Protein AF-A0A9X2EEW8-F1 (afdb_monomer_lite)

Sequence (104 aa):
MNDRHEYAGARQIREGGWIAMCACGRESAGRRKLKNARAEINRHIEKMAAQPLSCPRPGARRFRTQVNAEKSMGAHWQTDRRRRLPVHAEKCRCGYWHLTKNAT

Structure (mmCIF, N/CA/C/O backbone):
data_AF-A0A9X2EEW8-F1
#
_entry.id   AF-A0A9X2EEW8-F1
#
loop_
_atom_site.group_PDB
_atom_site.id
_atom_site.type_symbol
_atom_site.label_atom_id
_atom_site.label_alt_id
_atom_site.label_comp_id
_atom_site.label_asym_id
_atom_site.label_entity_id
_atom_site.label_seq_id
_atom_site.pdbx_PDB_ins_code
_atom_site.Cartn_x
_atom_site.Cartn_y
_atom_site.Cartn_z
_atom_site.occupancy
_atom_site.B_iso_or_equiv
_atom_site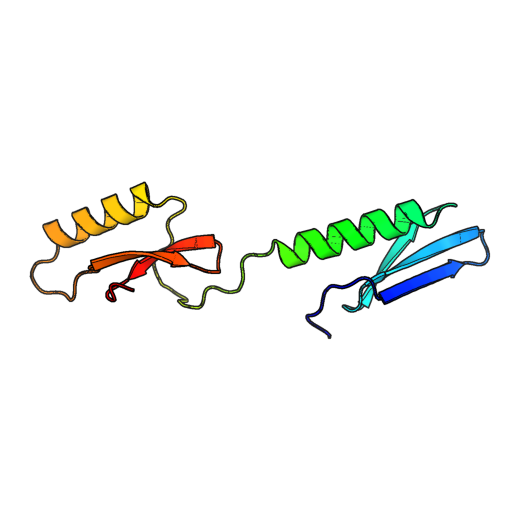.auth_seq_id
_atom_site.auth_comp_id
_atom_site.auth_asym_id
_atom_site.auth_atom_id
_atom_site.pdbx_PDB_model_num
ATOM 1 N N . MET A 1 1 ? -3.206 -17.240 -13.094 1.00 52.66 1 MET A N 1
ATOM 2 C CA . MET A 1 1 ? -2.333 -16.049 -13.199 1.00 52.66 1 MET A CA 1
ATOM 3 C C . MET A 1 1 ? -1.500 -16.007 -11.931 1.00 52.66 1 MET A C 1
ATOM 5 O O . MET A 1 1 ? -2.074 -16.210 -10.874 1.00 52.66 1 MET A O 1
ATOM 9 N N . ASN A 1 2 ? -0.178 -15.862 -12.026 1.00 56.12 2 ASN A N 1
ATOM 10 C CA . ASN A 1 2 ? 0.675 -15.778 -10.838 1.00 56.12 2 ASN A CA 1
ATOM 11 C C . ASN A 1 2 ? 0.495 -14.403 -10.182 1.00 56.12 2 ASN A C 1
ATOM 13 O O . ASN A 1 2 ? 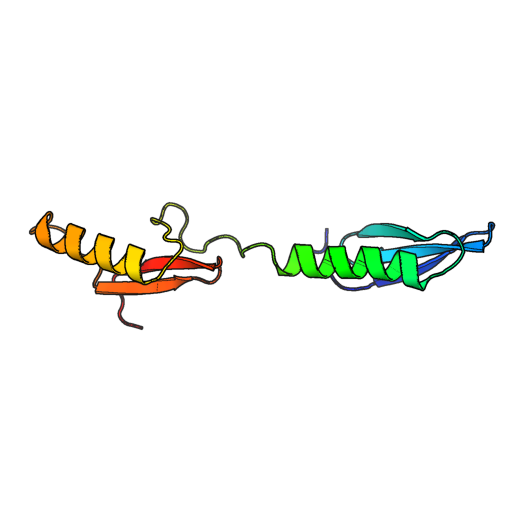0.800 -13.395 -10.814 1.00 56.12 2 ASN A O 1
ATOM 17 N N . ASP A 1 3 ? 0.084 -14.366 -8.912 1.00 67.81 3 ASP A N 1
ATOM 18 C CA . ASP A 1 3 ? 0.071 -13.146 -8.078 1.00 67.81 3 ASP A CA 1
ATOM 19 C C . ASP A 1 3 ? 1.489 -12.653 -7.717 1.00 67.81 3 ASP A C 1
ATOM 21 O O . ASP A 1 3 ? 1.676 -11.642 -7.039 1.00 67.81 3 ASP A O 1
ATOM 25 N N . ARG A 1 4 ? 2.526 -13.369 -8.170 1.00 79.31 4 ARG A N 1
ATOM 26 C CA . ARG A 1 4 ? 3.925 -12.962 -8.029 1.00 79.31 4 ARG A CA 1
ATOM 27 C C . ARG A 1 4 ? 4.279 -11.947 -9.108 1.00 79.31 4 ARG A C 1
ATOM 29 O O . ARG A 1 4 ? 4.368 -12.271 -10.292 1.00 79.31 4 ARG A O 1
ATOM 36 N N . HIS A 1 5 ? 4.530 -10.719 -8.671 1.00 88.06 5 HIS A N 1
ATOM 37 C CA . HIS A 1 5 ? 5.038 -9.645 -9.512 1.00 88.06 5 HIS A CA 1
ATOM 38 C C . HIS A 1 5 ? 6.558 -9.549 -9.370 1.00 88.06 5 HIS A C 1
ATOM 40 O O . HIS A 1 5 ? 7.073 -8.816 -8.534 1.00 88.06 5 HIS A O 1
ATOM 46 N N . GLU A 1 6 ? 7.280 -10.293 -10.203 1.00 91.38 6 GLU A N 1
ATOM 47 C CA . GLU A 1 6 ? 8.739 -10.224 -10.319 1.00 91.38 6 GLU A CA 1
ATOM 48 C C . GLU A 1 6 ? 9.161 -10.129 -11.790 1.00 91.38 6 GLU A C 1
ATOM 50 O O . GLU A 1 6 ? 8.364 -10.389 -12.699 1.00 91.38 6 GLU A O 1
ATOM 55 N N . TYR A 1 7 ? 10.390 -9.680 -12.046 1.00 91.81 7 TYR A N 1
ATOM 56 C CA . TYR A 1 7 ? 10.908 -9.568 -13.408 1.00 91.81 7 TYR A CA 1
ATOM 57 C C . TYR A 1 7 ? 11.162 -10.972 -13.968 1.00 91.81 7 TYR A C 1
ATOM 59 O O . TYR A 1 7 ? 12.015 -11.689 -13.457 1.00 91.81 7 TYR A O 1
ATOM 67 N N . ALA A 1 8 ? 10.435 -11.354 -15.020 1.00 93.06 8 ALA A N 1
ATOM 68 C CA . ALA A 1 8 ? 10.519 -12.695 -15.599 1.00 93.06 8 ALA A CA 1
ATOM 69 C C . ALA A 1 8 ? 11.556 -12.796 -16.725 1.00 93.06 8 ALA A C 1
ATOM 71 O O . ALA A 1 8 ? 12.100 -13.866 -16.972 1.00 93.06 8 ALA A O 1
ATOM 72 N N . GLY A 1 9 ? 11.838 -11.693 -17.421 1.00 92.81 9 GLY A N 1
ATOM 73 C CA . GLY A 1 9 ? 12.813 -11.687 -18.507 1.00 92.81 9 GLY A CA 1
ATOM 74 C C . GLY A 1 9 ? 12.568 -10.589 -19.530 1.00 92.81 9 GLY A C 1
ATOM 75 O O . GLY A 1 9 ? 11.707 -9.725 -19.359 1.00 92.81 9 GLY A O 1
ATOM 76 N N . ALA A 1 10 ? 13.335 -10.632 -20.615 1.00 92.19 10 ALA A N 1
ATOM 77 C CA . ALA A 1 10 ? 13.109 -9.790 -21.779 1.00 92.19 10 ALA A CA 1
ATOM 78 C C . ALA A 1 10 ? 13.489 -10.506 -23.074 1.00 92.19 10 ALA A C 1
ATOM 80 O O . ALA A 1 10 ? 14.358 -11.375 -23.076 1.00 92.19 10 ALA A O 1
ATOM 81 N N . ARG A 1 11 ? 12.859 -10.100 -24.177 1.00 91.94 11 ARG A N 1
ATOM 82 C CA . ARG A 1 11 ? 13.155 -10.569 -25.534 1.00 91.94 11 ARG A CA 1
ATOM 83 C C . ARG A 1 11 ? 13.358 -9.397 -26.485 1.00 91.94 11 ARG A C 1
ATOM 85 O O . ARG A 1 11 ? 12.701 -8.363 -26.358 1.00 91.94 11 ARG A O 1
ATOM 92 N N . GLN A 1 12 ? 14.258 -9.565 -27.445 1.00 89.25 12 GLN A N 1
ATOM 93 C CA . GLN A 1 12 ? 14.474 -8.599 -28.517 1.00 89.25 12 GLN A CA 1
ATOM 94 C C . GLN A 1 12 ? 13.467 -8.849 -29.649 1.00 89.25 12 GLN A C 1
ATOM 96 O O . GLN A 1 12 ? 13.188 -9.998 -29.991 1.00 89.25 12 GLN A O 1
ATOM 101 N N . ILE A 1 13 ? 12.918 -7.783 -30.230 1.00 86.44 13 ILE A N 1
ATOM 102 C CA . ILE A 1 13 ? 12.080 -7.864 -31.435 1.00 86.44 13 ILE A CA 1
ATOM 103 C C . ILE A 1 13 ? 12.909 -7.521 -32.676 1.00 86.44 13 ILE A C 1
ATOM 105 O O . ILE A 1 13 ? 13.877 -6.764 -32.590 1.00 86.44 13 ILE A O 1
ATOM 109 N N . ARG A 1 14 ? 12.519 -8.071 -33.836 1.00 76.56 14 ARG A N 1
ATOM 110 C CA . ARG A 1 14 ? 13.266 -7.969 -35.109 1.00 76.56 14 ARG A CA 1
ATOM 111 C C . ARG A 1 14 ? 13.602 -6.528 -35.529 1.00 76.56 14 ARG A C 1
ATOM 113 O O . ARG A 1 14 ? 14.607 -6.315 -36.188 1.00 76.56 14 ARG A O 1
ATOM 120 N N . GLU A 1 15 ? 12.829 -5.542 -35.083 1.00 75.81 15 GLU A N 1
ATOM 121 C CA . GLU A 1 15 ? 13.023 -4.112 -35.375 1.00 75.81 15 GLU A CA 1
ATOM 122 C C . GLU A 1 15 ? 13.977 -3.387 -34.394 1.00 75.81 15 GLU A C 1
ATOM 124 O O . GLU A 1 15 ? 13.977 -2.160 -34.292 1.00 75.81 15 GLU A O 1
ATOM 129 N N . GLY A 1 16 ? 14.765 -4.126 -33.603 1.00 78.69 16 GLY A N 1
ATOM 130 C CA . GLY A 1 16 ? 15.705 -3.550 -32.629 1.00 78.69 16 GLY A CA 1
ATOM 131 C C . GLY A 1 16 ? 15.047 -3.001 -31.354 1.00 78.69 16 GLY A C 1
ATOM 132 O O . GLY A 1 16 ? 15.696 -2.340 -30.540 1.00 78.69 16 GLY A O 1
ATOM 133 N N . GLY A 1 17 ? 13.755 -3.258 -31.158 1.00 86.31 17 GLY A N 1
ATOM 134 C CA . GLY A 1 17 ? 13.061 -3.012 -29.896 1.00 86.31 17 GLY A CA 1
ATOM 135 C C . GLY A 1 17 ? 13.282 -4.129 -28.875 1.00 86.31 17 GLY A C 1
ATOM 136 O O . GLY A 1 17 ? 13.771 -5.212 -29.195 1.00 86.31 17 GLY A O 1
ATOM 137 N N . TRP A 1 18 ? 12.870 -3.871 -27.639 1.00 90.38 18 TRP A N 1
ATOM 138 C CA . TRP A 1 18 ? 12.918 -4.840 -26.545 1.00 90.38 18 TRP A CA 1
ATOM 139 C C . TRP A 1 18 ? 11.557 -4.946 -25.874 1.00 90.38 18 TRP A C 1
ATOM 141 O O . TRP A 1 18 ? 10.922 -3.925 -25.627 1.00 90.38 18 TRP A O 1
ATOM 151 N N . ILE A 1 19 ? 11.140 -6.160 -25.531 1.00 91.69 19 ILE A N 1
ATOM 152 C CA . ILE A 1 19 ? 9.972 -6.423 -24.689 1.00 91.69 19 ILE A CA 1
ATOM 153 C C . ILE A 1 19 ? 10.477 -6.970 -23.360 1.00 91.69 19 ILE A C 1
ATOM 155 O O . ILE A 1 19 ? 11.136 -8.006 -23.339 1.00 91.69 19 ILE A O 1
ATOM 159 N N . ALA A 1 20 ? 10.177 -6.283 -22.262 1.00 93.44 20 ALA A N 1
ATOM 160 C CA . ALA A 1 20 ? 10.394 -6.777 -20.907 1.00 93.44 20 ALA A CA 1
ATOM 161 C C . ALA A 1 20 ? 9.097 -7.379 -20.359 1.00 93.44 20 ALA A C 1
ATOM 163 O O . ALA A 1 20 ? 8.009 -6.902 -20.686 1.00 93.44 20 ALA A O 1
ATOM 164 N N . MET A 1 21 ? 9.216 -8.408 -19.524 1.00 94.56 21 MET A N 1
ATOM 165 C CA . MET A 1 21 ? 8.096 -9.219 -19.053 1.00 94.56 21 MET A CA 1
ATOM 166 C C . MET A 1 21 ? 8.119 -9.357 -17.529 1.00 94.56 21 MET A C 1
ATOM 168 O O . MET A 1 21 ? 9.173 -9.530 -16.913 1.00 94.56 21 MET A O 1
ATOM 172 N N . CYS A 1 22 ? 6.938 -9.306 -16.923 1.00 94.38 22 CYS A N 1
ATOM 173 C CA . CYS A 1 22 ? 6.700 -9.642 -15.524 1.00 94.38 22 CYS A CA 1
ATOM 174 C C . CYS A 1 22 ? 6.106 -11.053 -15.414 1.00 94.38 22 CYS A C 1
ATOM 176 O O . CYS A 1 22 ? 5.352 -11.474 -16.291 1.00 94.38 22 CYS A O 1
ATOM 178 N N . ALA A 1 23 ? 6.383 -11.760 -14.316 1.00 92.56 23 ALA A N 1
ATOM 179 C CA . ALA A 1 23 ? 5.871 -13.110 -14.054 1.00 92.56 23 ALA A CA 1
ATOM 180 C C . ALA A 1 23 ? 4.331 -13.196 -14.003 1.00 92.56 23 ALA A C 1
ATOM 182 O O . ALA A 1 23 ? 3.762 -14.264 -14.227 1.00 92.56 23 ALA A O 1
ATOM 183 N N . CYS A 1 24 ? 3.650 -12.069 -13.778 1.00 88.44 24 CYS A N 1
ATOM 184 C CA . CYS A 1 24 ? 2.192 -11.965 -13.847 1.00 88.44 24 CYS A CA 1
ATOM 185 C C . CYS A 1 24 ? 1.632 -11.972 -15.288 1.00 88.44 24 CYS A C 1
ATOM 187 O O . CYS A 1 24 ? 0.416 -11.955 -15.467 1.00 88.44 24 CYS A O 1
ATOM 189 N N . GLY A 1 25 ? 2.493 -11.965 -16.314 1.00 90.06 25 GLY A N 1
ATOM 190 C CA . GLY A 1 25 ? 2.116 -11.904 -17.732 1.00 90.06 25 GLY A CA 1
ATOM 191 C C . GLY A 1 25 ? 2.094 -10.493 -18.327 1.00 90.06 25 GLY A C 1
ATOM 192 O O . GLY A 1 25 ? 1.764 -10.328 -19.498 1.00 90.06 25 GLY A O 1
ATOM 193 N N . ARG A 1 26 ? 2.451 -9.456 -17.557 1.00 90.12 26 ARG A N 1
ATOM 194 C CA . ARG A 1 26 ? 2.554 -8.090 -18.085 1.00 90.12 26 ARG A CA 1
ATOM 195 C C . ARG A 1 26 ? 3.790 -7.937 -18.966 1.00 90.12 26 ARG A C 1
ATOM 197 O O . ARG A 1 26 ? 4.903 -8.189 -18.515 1.00 90.12 26 ARG A O 1
ATOM 204 N N . GLU A 1 27 ? 3.594 -7.420 -20.171 1.00 93.50 27 GLU A N 1
ATOM 205 C CA . GLU A 1 27 ? 4.664 -7.067 -21.102 1.00 93.50 27 GLU A CA 1
ATOM 206 C C . GLU A 1 27 ? 4.774 -5.541 -21.258 1.00 93.50 27 GLU A C 1
ATOM 208 O O . GLU A 1 27 ? 3.786 -4.810 -21.144 1.00 93.50 27 GLU A O 1
ATOM 213 N N . SER A 1 28 ? 5.984 -5.045 -21.515 1.00 90.94 28 SER A N 1
ATOM 214 C CA . SER A 1 28 ? 6.225 -3.649 -21.882 1.00 90.94 28 SER A CA 1
ATOM 215 C C . SER A 1 28 ? 7.271 -3.552 -22.983 1.00 90.94 28 SER A C 1
ATOM 217 O O . SER A 1 28 ? 8.348 -4.141 -22.871 1.00 90.94 28 SER A O 1
ATOM 219 N N . ALA A 1 29 ? 6.962 -2.797 -24.037 1.00 86.88 29 ALA A N 1
ATOM 220 C CA . ALA A 1 29 ? 7.853 -2.581 -25.168 1.00 86.88 29 ALA A CA 1
ATOM 221 C C . ALA A 1 29 ? 8.650 -1.277 -25.006 1.00 86.88 29 ALA A C 1
ATOM 223 O O . ALA A 1 29 ? 8.094 -0.191 -24.860 1.00 86.88 29 ALA A O 1
ATOM 224 N N . GLY A 1 30 ? 9.974 -1.373 -25.083 1.00 78.56 30 GLY A N 1
ATOM 225 C CA . GLY A 1 30 ? 10.897 -0.247 -25.129 1.00 78.56 30 GLY A CA 1
ATOM 226 C C . GLY A 1 30 ? 11.477 -0.088 -26.529 1.00 78.56 30 GLY A C 1
ATOM 227 O O . GLY A 1 30 ? 12.123 -0.998 -27.054 1.00 78.56 30 GLY A O 1
ATOM 228 N N . ARG A 1 31 ? 11.303 1.093 -27.135 1.00 72.44 31 ARG A N 1
ATOM 229 C CA . ARG A 1 31 ? 11.969 1.418 -28.405 1.00 72.44 31 ARG A CA 1
ATOM 230 C C . ARG A 1 31 ? 13.483 1.507 -28.175 1.00 72.44 31 ARG 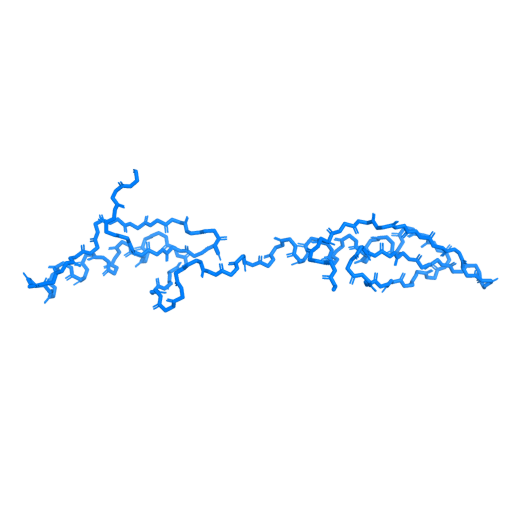A C 1
ATOM 232 O O . ARG A 1 31 ? 13.939 2.261 -27.314 1.00 72.44 31 ARG A O 1
ATOM 239 N N . ARG A 1 32 ? 14.257 0.744 -28.954 1.00 71.25 32 ARG A N 1
ATOM 240 C CA . ARG A 1 32 ? 15.735 0.740 -29.044 1.00 71.25 32 ARG A CA 1
ATOM 241 C C . ARG A 1 32 ? 16.537 0.297 -27.810 1.00 71.25 32 ARG A C 1
ATOM 243 O O . ARG A 1 32 ? 17.660 -0.160 -27.981 1.00 71.25 32 ARG A O 1
ATOM 250 N N . LYS A 1 33 ? 16.037 0.437 -26.573 1.00 82.88 33 LYS A N 1
ATOM 251 C CA . LYS A 1 33 ? 16.803 0.103 -25.352 1.00 82.88 33 LYS A CA 1
ATOM 252 C C . LYS A 1 33 ? 15.997 -0.732 -24.356 1.00 82.88 33 LYS A C 1
ATOM 254 O O . LYS A 1 33 ? 14.956 -0.285 -23.873 1.00 82.88 33 LYS A O 1
ATOM 259 N N . LEU A 1 34 ? 16.562 -1.872 -23.947 1.00 85.44 34 LEU A N 1
ATOM 260 C CA . LEU A 1 34 ? 16.018 -2.753 -22.904 1.00 85.44 34 LEU A CA 1
ATOM 261 C C . LEU A 1 34 ? 15.733 -2.019 -21.587 1.00 85.44 3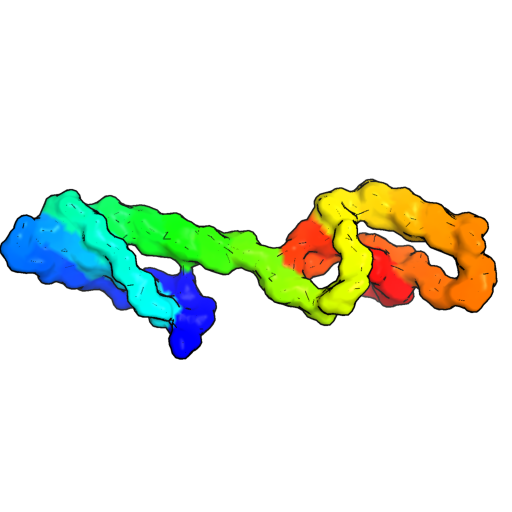4 LEU A C 1
ATOM 263 O O . LEU A 1 34 ? 14.717 -2.272 -20.945 1.00 85.44 34 LEU A O 1
ATOM 267 N N . LYS A 1 35 ? 16.591 -1.065 -21.200 1.00 88.81 35 LYS A N 1
ATOM 268 C CA . LYS A 1 35 ? 16.439 -0.323 -19.938 1.00 88.81 35 LYS A CA 1
ATOM 269 C C . LYS A 1 35 ? 15.076 0.369 -19.801 1.00 88.81 35 LYS A C 1
ATOM 271 O O . LYS A 1 35 ? 14.542 0.424 -18.701 1.00 88.81 35 LYS A O 1
ATOM 276 N N . ASN A 1 36 ? 14.499 0.849 -20.907 1.00 88.19 36 ASN A N 1
ATOM 277 C CA . ASN A 1 36 ? 13.216 1.553 -20.892 1.00 88.19 36 ASN A CA 1
ATOM 278 C C . ASN A 1 36 ? 12.060 0.567 -20.668 1.00 88.19 36 ASN A C 1
ATOM 280 O O . ASN A 1 36 ? 11.210 0.799 -19.814 1.00 88.19 36 ASN A O 1
ATOM 284 N N . ALA A 1 37 ? 12.081 -0.568 -21.376 1.00 87.06 37 ALA A N 1
ATOM 285 C CA . ALA A 1 37 ? 11.123 -1.654 -21.177 1.00 87.06 37 ALA A CA 1
ATOM 286 C C . ALA A 1 37 ? 11.177 -2.183 -19.733 1.00 87.06 37 ALA A C 1
ATOM 288 O O . ALA A 1 37 ? 10.150 -2.363 -19.080 1.00 87.06 37 ALA A O 1
ATOM 289 N N . ARG A 1 38 ? 12.393 -2.369 -19.203 1.00 91.62 38 ARG A N 1
ATOM 290 C CA . ARG A 1 38 ? 12.617 -2.826 -17.828 1.00 91.62 38 ARG A CA 1
ATOM 291 C C . ARG A 1 38 ? 12.139 -1.811 -16.789 1.00 91.62 38 ARG A C 1
ATOM 293 O O . ARG A 1 38 ? 11.556 -2.223 -15.795 1.00 91.62 38 ARG A O 1
ATOM 300 N N . ALA A 1 39 ? 12.335 -0.512 -17.015 1.00 90.38 39 ALA A N 1
ATOM 301 C CA . ALA A 1 39 ? 11.855 0.531 -16.107 1.00 90.38 39 ALA A CA 1
ATOM 302 C C . ALA A 1 39 ? 10.322 0.518 -15.962 1.00 90.38 39 ALA A C 1
ATOM 304 O O . ALA A 1 39 ? 9.808 0.664 -14.856 1.00 90.38 39 ALA A O 1
ATOM 305 N N . GLU A 1 40 ? 9.587 0.288 -17.054 1.00 90.69 40 GLU A N 1
ATOM 306 C CA . GLU A 1 40 ? 8.126 0.134 -17.015 1.00 90.69 40 GLU A CA 1
ATOM 307 C C . GLU A 1 40 ? 7.692 -1.122 -16.239 1.00 90.69 40 GLU A C 1
ATOM 309 O O . GLU A 1 40 ? 6.753 -1.059 -15.443 1.00 90.69 40 GLU A O 1
ATOM 314 N N . ILE A 1 41 ? 8.387 -2.253 -16.419 1.00 93.81 41 ILE A N 1
ATOM 315 C CA . ILE A 1 41 ? 8.113 -3.480 -15.652 1.00 93.81 41 ILE A CA 1
ATOM 316 C C . ILE A 1 41 ? 8.435 -3.296 -14.166 1.00 93.81 41 ILE A C 1
ATOM 318 O O . ILE A 1 41 ? 7.631 -3.691 -13.327 1.00 93.81 41 ILE A O 1
ATOM 322 N N . ASN A 1 42 ? 9.549 -2.647 -13.825 1.00 91.75 42 ASN A N 1
ATOM 323 C CA . ASN A 1 42 ? 9.891 -2.353 -12.434 1.00 91.75 42 ASN A CA 1
ATOM 324 C C . ASN A 1 42 ? 8.833 -1.459 -11.779 1.00 91.75 42 ASN A C 1
ATOM 326 O O . ASN A 1 42 ? 8.335 -1.797 -10.711 1.00 91.75 42 ASN A O 1
ATOM 330 N N . ARG A 1 43 ? 8.389 -0.395 -12.462 1.00 90.44 43 ARG A N 1
ATOM 331 C CA . ARG A 1 43 ? 7.292 0.458 -11.975 1.00 90.44 43 ARG A CA 1
ATOM 332 C C . ARG A 1 43 ? 6.000 -0.334 -11.769 1.00 90.44 43 ARG A C 1
ATOM 334 O O . ARG A 1 43 ? 5.247 -0.072 -10.835 1.00 90.44 43 ARG A O 1
ATOM 341 N N . HIS A 1 44 ? 5.712 -1.296 -12.648 1.00 90.12 44 HIS A N 1
ATOM 342 C CA . HIS A 1 44 ? 4.579 -2.199 -12.471 1.00 90.12 44 HIS A CA 1
ATOM 343 C C . HIS A 1 44 ? 4.737 -3.073 -11.220 1.00 90.12 44 HIS A C 1
ATOM 345 O O . HIS A 1 44 ? 3.789 -3.145 -10.442 1.00 90.12 44 HIS A O 1
ATOM 351 N N . ILE A 1 45 ? 5.906 -3.685 -11.008 1.00 90.00 45 ILE A N 1
ATOM 352 C CA . ILE A 1 45 ? 6.209 -4.501 -9.822 1.00 90.00 45 ILE A CA 1
ATOM 353 C C . ILE A 1 45 ? 6.045 -3.671 -8.545 1.00 90.00 45 ILE A C 1
ATOM 355 O O . ILE A 1 45 ? 5.310 -4.073 -7.649 1.00 90.00 45 ILE A O 1
ATOM 359 N N . GLU A 1 46 ? 6.640 -2.479 -8.496 1.00 87.44 46 GLU A N 1
ATOM 360 C CA . GLU A 1 46 ? 6.533 -1.556 -7.361 1.00 87.44 46 GLU A CA 1
ATOM 361 C C . GLU A 1 46 ? 5.084 -1.148 -7.095 1.00 87.44 46 GLU A C 1
ATOM 363 O O . GLU A 1 46 ? 4.628 -1.189 -5.956 1.00 87.44 46 GLU A O 1
ATOM 368 N N . LYS A 1 47 ? 4.320 -0.810 -8.142 1.00 85.50 47 LYS A N 1
ATOM 369 C CA . LYS A 1 47 ? 2.902 -0.458 -8.004 1.00 85.50 47 LYS A CA 1
ATOM 370 C C . LYS A 1 47 ? 2.080 -1.614 -7.438 1.00 85.50 47 LYS A C 1
ATOM 372 O O . LYS A 1 47 ? 1.176 -1.371 -6.647 1.00 85.50 47 LYS A O 1
ATOM 377 N N . MET A 1 48 ? 2.359 -2.846 -7.861 1.00 83.56 48 MET A N 1
ATOM 378 C CA . MET A 1 48 ? 1.638 -4.033 -7.393 1.00 83.56 48 MET A CA 1
ATOM 379 C C . MET A 1 48 ? 2.043 -4.407 -5.966 1.00 83.56 48 MET A C 1
ATOM 381 O O . MET A 1 48 ? 1.170 -4.733 -5.170 1.00 83.56 48 MET A O 1
ATOM 385 N N . ALA A 1 49 ? 3.322 -4.258 -5.611 1.00 77.00 49 ALA A N 1
ATOM 386 C CA . ALA A 1 49 ? 3.810 -4.403 -4.240 1.00 77.00 49 ALA A CA 1
ATOM 387 C C . ALA A 1 49 ? 3.252 -3.320 -3.297 1.00 77.00 49 ALA A C 1
ATOM 389 O O . ALA A 1 49 ? 3.013 -3.580 -2.122 1.00 77.00 49 ALA A O 1
ATOM 390 N N . ALA A 1 50 ? 3.020 -2.111 -3.814 1.00 69.31 50 ALA A N 1
ATOM 391 C CA . ALA A 1 50 ? 2.434 -0.999 -3.073 1.00 69.31 50 ALA A CA 1
ATOM 392 C C . ALA A 1 50 ? 0.903 -1.071 -2.960 1.00 69.31 50 ALA A C 1
ATOM 394 O O . ALA A 1 50 ? 0.317 -0.246 -2.253 1.00 69.31 50 ALA A O 1
ATOM 395 N N . GLN A 1 51 ? 0.232 -2.014 -3.638 1.00 67.00 51 GLN A N 1
ATOM 396 C CA . GLN A 1 51 ? -1.197 -2.193 -3.416 1.00 67.00 51 GLN A CA 1
ATOM 397 C C . GLN A 1 51 ? -1.410 -2.642 -1.969 1.00 67.00 51 GLN A C 1
ATOM 399 O O . GLN A 1 51 ? -0.793 -3.617 -1.535 1.00 67.00 51 GLN A O 1
ATOM 404 N N . PRO A 1 52 ? -2.258 -1.939 -1.200 1.00 62.62 52 PRO A N 1
ATOM 405 C CA . PRO A 1 52 ? -2.542 -2.346 0.160 1.00 62.62 52 PRO A CA 1
ATOM 406 C C . PRO A 1 52 ? -3.100 -3.764 0.116 1.00 62.62 52 PRO A C 1
ATOM 408 O O . PRO A 1 52 ? -4.117 -4.009 -0.536 1.00 62.62 52 PRO A O 1
ATOM 411 N N . LEU A 1 53 ? -2.417 -4.687 0.798 1.00 67.06 53 LEU A N 1
ATOM 412 C CA . LEU A 1 53 ? -2.889 -6.057 0.966 1.00 67.06 53 LEU A CA 1
ATOM 413 C C . LEU A 1 53 ? -4.364 -6.020 1.371 1.00 67.06 53 LEU A C 1
ATOM 415 O O . LEU A 1 53 ? -4.750 -5.195 2.212 1.00 67.06 53 LEU A O 1
ATOM 419 N N . SER A 1 54 ? -5.181 -6.895 0.776 1.00 72.88 54 SER A N 1
ATOM 420 C CA . SER A 1 54 ? -6.600 -6.995 1.118 1.00 72.88 54 SER A CA 1
ATOM 421 C C . SER A 1 54 ? -6.749 -7.018 2.633 1.00 72.88 54 SER A C 1
ATOM 423 O O . SER A 1 54 ? -6.087 -7.790 3.329 1.00 72.88 54 SER A O 1
ATOM 425 N N . CYS A 1 55 ? -7.564 -6.100 3.154 1.00 76.69 55 CYS A N 1
ATOM 426 C CA . CYS A 1 55 ? -7.670 -5.920 4.592 1.00 76.69 55 CYS A CA 1
ATOM 427 C C . CYS A 1 55 ? -8.165 -7.228 5.231 1.00 76.69 55 CYS A C 1
ATOM 429 O O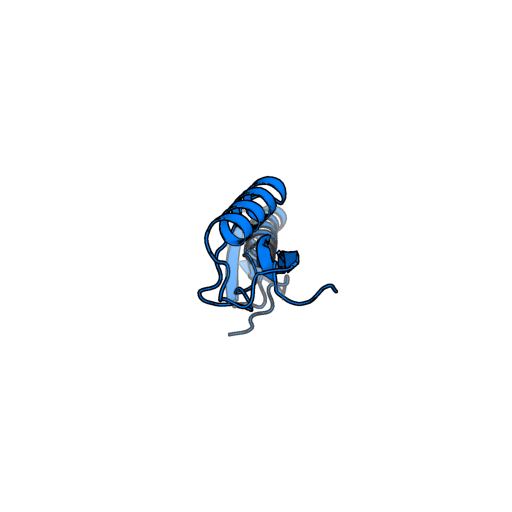 . CYS A 1 55 ? -9.267 -7.661 4.897 1.00 76.69 55 CYS A O 1
ATOM 431 N N . PRO A 1 56 ? -7.415 -7.826 6.177 1.00 79.38 56 PRO A N 1
ATOM 432 C CA . PRO A 1 56 ? -7.826 -9.052 6.860 1.00 79.38 56 PRO A CA 1
ATOM 433 C C . PRO A 1 56 ? -9.092 -8.861 7.708 1.00 79.38 56 PRO A C 1
ATOM 435 O O . PRO A 1 56 ? -9.680 -9.833 8.166 1.00 79.38 56 PRO A O 1
ATOM 438 N N . ARG A 1 57 ? -9.516 -7.610 7.934 1.00 76.75 57 ARG A N 1
ATOM 439 C CA . ARG A 1 57 ? -10.736 -7.248 8.661 1.00 76.75 57 ARG A CA 1
ATOM 440 C C . ARG A 1 57 ? -11.703 -6.505 7.724 1.00 76.75 57 ARG A C 1
ATOM 442 O O . ARG A 1 57 ? -11.844 -5.281 7.834 1.00 76.75 57 ARG A O 1
ATOM 449 N N . PRO A 1 58 ? -12.345 -7.198 6.763 1.00 74.00 58 PRO A N 1
ATOM 450 C CA . PRO A 1 58 ? -13.345 -6.575 5.902 1.00 74.00 58 PRO A CA 1
ATOM 451 C C . PRO A 1 58 ? -14.492 -6.010 6.756 1.00 74.00 58 PRO A C 1
ATOM 453 O O . PRO A 1 58 ? -14.908 -6.617 7.738 1.00 74.00 58 PRO A O 1
ATOM 456 N N . GLY A 1 59 ? -14.956 -4.799 6.436 1.00 77.31 59 GLY A N 1
ATOM 457 C CA . GLY A 1 59 ? -16.002 -4.100 7.198 1.00 77.31 59 GLY A CA 1
ATOM 458 C C . GLY A 1 59 ? -15.540 -3.408 8.489 1.00 77.31 59 GLY A C 1
ATOM 459 O O . GLY A 1 59 ? -16.279 -2.588 9.029 1.00 77.31 59 GLY A O 1
ATOM 460 N N . ALA A 1 60 ? -14.315 -3.654 8.971 1.00 82.00 60 ALA A N 1
ATOM 461 C CA . ALA A 1 60 ? -13.783 -2.904 10.104 1.00 82.00 60 ALA A CA 1
ATOM 462 C C . ALA A 1 60 ? -13.505 -1.446 9.713 1.00 82.00 60 ALA A C 1
ATOM 464 O O . ALA A 1 60 ? -12.968 -1.159 8.637 1.00 82.00 60 ALA A O 1
ATOM 465 N N . ARG A 1 61 ? -13.828 -0.522 10.624 1.00 85.38 61 ARG A N 1
ATOM 466 C CA . ARG A 1 61 ? -13.609 0.914 10.424 1.00 85.38 61 ARG A CA 1
ATOM 467 C C . ARG A 1 61 ? -12.123 1.191 10.181 1.00 85.38 61 ARG A C 1
ATOM 469 O O . ARG A 1 61 ? -11.276 0.677 10.913 1.00 85.38 61 ARG A O 1
ATOM 476 N N . ARG A 1 62 ? -11.832 1.971 9.136 1.00 90.50 62 ARG A N 1
ATOM 477 C CA . ARG A 1 62 ? -10.475 2.302 8.678 1.00 90.50 62 ARG A CA 1
ATOM 478 C C . ARG A 1 62 ? -10.146 3.741 9.037 1.00 90.50 62 ARG A C 1
ATOM 480 O O . ARG A 1 62 ? -10.937 4.638 8.754 1.00 90.50 62 ARG A O 1
ATOM 487 N N . PHE A 1 63 ? -8.959 3.962 9.580 1.00 91.12 63 PHE A N 1
ATOM 488 C CA . PHE A 1 63 ? -8.444 5.292 9.882 1.00 91.12 63 PHE A CA 1
ATOM 489 C C . PHE A 1 63 ? -7.103 5.497 9.185 1.00 91.12 63 PHE A C 1
ATOM 491 O O . PHE A 1 63 ? -6.271 4.594 9.110 1.00 91.12 63 PHE A O 1
ATOM 498 N N . ARG A 1 64 ? -6.884 6.697 8.645 1.00 88.25 64 ARG A N 1
ATOM 499 C CA . ARG A 1 64 ? -5.639 7.026 7.936 1.00 88.25 64 ARG A CA 1
ATOM 500 C C . ARG A 1 64 ? -4.462 7.255 8.889 1.00 88.25 64 ARG A C 1
ATOM 502 O O . ARG A 1 64 ? -3.320 7.033 8.510 1.00 88.25 64 ARG A O 1
ATOM 509 N N . THR A 1 65 ? -4.738 7.687 10.117 1.00 91.62 65 THR A N 1
ATOM 510 C CA . THR A 1 65 ? -3.733 8.021 11.132 1.00 91.62 65 THR A CA 1
ATOM 511 C C . THR A 1 65 ? -4.090 7.378 12.468 1.00 91.62 65 THR A C 1
ATOM 513 O O . THR A 1 65 ? -5.272 7.176 12.762 1.00 91.62 65 THR A O 1
ATOM 516 N N . GLN A 1 66 ? -3.067 7.104 13.284 1.00 92.75 66 GLN A N 1
ATOM 517 C CA . GLN A 1 66 ? -3.224 6.587 14.646 1.00 92.75 66 GLN A CA 1
ATOM 518 C C . GLN A 1 66 ? -4.093 7.517 15.493 1.00 92.75 66 GLN A C 1
ATOM 520 O O . GLN A 1 66 ? -5.084 7.084 16.069 1.00 92.75 66 GLN A O 1
ATOM 525 N N . VAL A 1 67 ? -3.794 8.818 15.452 1.00 92.62 67 VAL A N 1
ATOM 526 C CA . VAL A 1 67 ? -4.517 9.858 16.199 1.00 92.62 67 VAL A CA 1
ATOM 527 C C . VAL A 1 67 ? -6.020 9.836 15.902 1.00 92.62 67 VAL A C 1
ATOM 529 O O . VAL A 1 67 ? -6.837 9.983 16.807 1.00 92.62 67 VAL A O 1
ATOM 532 N N . ASN A 1 68 ? -6.420 9.628 14.643 1.00 91.88 68 ASN A N 1
ATOM 533 C CA . ASN A 1 68 ? -7.840 9.560 14.291 1.00 91.88 68 ASN A CA 1
ATOM 534 C C . ASN A 1 68 ? -8.502 8.276 14.802 1.00 91.88 68 ASN A C 1
ATOM 536 O O . ASN A 1 68 ? -9.670 8.311 15.194 1.00 91.88 68 ASN A O 1
ATOM 540 N N . ALA A 1 69 ? -7.769 7.159 14.812 1.00 92.62 69 ALA A N 1
ATOM 541 C CA . ALA A 1 69 ? -8.251 5.920 15.405 1.00 92.62 69 ALA A CA 1
ATOM 542 C C . ALA A 1 69 ? -8.455 6.092 16.918 1.00 92.62 69 ALA A C 1
ATOM 544 O O . ALA A 1 69 ? -9.546 5.828 17.414 1.00 92.62 69 ALA A O 1
ATOM 545 N N . GLU A 1 70 ? -7.464 6.623 17.634 1.00 91.69 70 GLU A N 1
ATOM 546 C CA . GLU A 1 70 ? -7.521 6.859 19.083 1.00 91.69 70 GLU A CA 1
ATOM 547 C C . GLU A 1 70 ? -8.636 7.834 19.475 1.00 91.69 70 GLU A C 1
ATOM 549 O O . GLU A 1 70 ? -9.408 7.552 20.390 1.00 91.69 70 GLU A O 1
ATOM 554 N N . LYS A 1 71 ? -8.814 8.933 18.728 1.00 92.62 71 LYS A N 1
ATOM 555 C CA . LYS A 1 71 ? -9.956 9.843 18.920 1.00 92.62 71 LYS A CA 1
ATOM 556 C C . LYS A 1 71 ? -11.293 9.113 18.777 1.00 92.62 71 LYS A C 1
ATOM 558 O O . LYS A 1 71 ? -12.185 9.290 19.603 1.00 92.62 71 LYS A O 1
ATOM 563 N N . SER A 1 72 ? -11.435 8.263 17.756 1.00 89.50 72 SER A N 1
ATOM 564 C CA . SER A 1 72 ? -12.652 7.464 17.571 1.00 89.50 72 SER A CA 1
ATOM 565 C C . SER A 1 72 ? -12.828 6.392 18.652 1.00 89.50 72 SER A C 1
ATOM 567 O O . SER A 1 72 ? -13.967 6.039 18.957 1.00 89.50 72 SER A O 1
ATOM 569 N N . MET A 1 73 ? -11.738 5.866 19.213 1.00 89.75 73 MET A N 1
ATOM 570 C CA . MET A 1 73 ? -11.758 4.920 20.330 1.00 89.75 73 MET A CA 1
ATOM 571 C C . MET A 1 73 ? -12.286 5.592 21.598 1.00 89.75 73 MET A C 1
ATOM 573 O O . MET A 1 73 ? -13.242 5.096 22.190 1.00 89.75 73 MET A O 1
ATOM 577 N N . GLY A 1 74 ? -11.742 6.762 21.949 1.00 87.50 74 GLY A N 1
ATOM 578 C CA . GLY A 1 74 ? -12.211 7.555 23.086 1.00 87.50 74 GLY A CA 1
ATOM 579 C C . GLY A 1 74 ? -13.685 7.946 22.956 1.00 87.50 74 GLY A C 1
ATOM 580 O O . GLY A 1 74 ? -14.449 7.797 23.907 1.00 87.50 74 GLY A O 1
ATOM 581 N N . ALA A 1 75 ? -14.122 8.345 21.756 1.00 86.44 75 ALA A N 1
ATOM 582 C CA . ALA A 1 75 ? -15.533 8.635 21.493 1.00 86.44 75 ALA A CA 1
ATOM 583 C C . ALA A 1 75 ? -16.439 7.408 21.719 1.00 86.44 75 ALA A C 1
ATOM 585 O O . ALA A 1 75 ? -17.524 7.539 22.289 1.00 86.44 75 ALA A O 1
ATOM 586 N N . HIS A 1 76 ? -15.995 6.207 21.327 1.00 82.31 76 HIS A N 1
ATOM 587 C CA . HIS A 1 76 ? -16.730 4.967 21.602 1.00 82.31 76 HIS A CA 1
ATOM 588 C C . HIS A 1 76 ? -16.846 4.675 23.100 1.00 82.31 76 HIS A C 1
ATOM 590 O O . HIS A 1 76 ? -17.907 4.252 23.550 1.00 82.31 76 HIS A O 1
ATOM 596 N N . TRP A 1 77 ? -15.795 4.932 23.880 1.00 83.81 77 TRP A N 1
ATOM 597 C CA . TRP A 1 77 ? -15.821 4.721 25.331 1.00 83.81 77 TRP A CA 1
ATOM 598 C C . TRP A 1 77 ? -16.773 5.672 26.055 1.00 83.81 77 TRP A C 1
ATOM 600 O O . TRP A 1 77 ? -17.405 5.285 27.034 1.00 83.81 77 TRP A O 1
ATOM 610 N N . GLN A 1 78 ? -16.905 6.904 25.565 1.00 82.94 78 GLN A N 1
ATOM 611 C CA . GLN A 1 78 ? -17.814 7.892 26.148 1.00 82.94 78 GLN A CA 1
ATOM 612 C C . GLN A 1 78 ? -19.285 7.600 25.834 1.00 82.94 78 GLN A C 1
ATOM 614 O O . GLN A 1 78 ? -20.156 7.869 26.660 1.00 82.94 78 GLN A O 1
ATOM 619 N N . THR A 1 79 ? -19.566 7.056 24.649 1.00 80.69 79 THR A N 1
ATOM 620 C CA . THR A 1 79 ? -20.936 6.873 24.149 1.00 80.69 79 THR A CA 1
ATOM 621 C C . THR A 1 79 ? -21.542 5.515 24.493 1.00 80.69 79 THR A C 1
ATOM 623 O O . THR A 1 79 ? -22.754 5.426 24.675 1.00 80.69 79 THR A O 1
ATOM 626 N N . ASP A 1 80 ? -20.736 4.459 24.619 1.00 70.12 80 ASP A N 1
ATOM 627 C CA . ASP A 1 80 ? -21.245 3.085 24.630 1.00 70.12 80 ASP A CA 1
ATOM 628 C C . ASP A 1 80 ? -20.837 2.326 25.907 1.00 70.12 80 ASP A C 1
ATOM 630 O O . ASP A 1 80 ? -19.838 1.613 25.958 1.00 70.12 80 ASP A O 1
ATOM 634 N N . ARG A 1 81 ? -21.631 2.460 26.981 1.00 65.06 81 ARG A N 1
ATOM 635 C CA . ARG A 1 81 ? -21.344 1.815 28.286 1.00 65.06 81 ARG A CA 1
ATOM 636 C C . ARG A 1 81 ? -21.643 0.309 28.339 1.00 65.06 81 ARG A C 1
ATOM 638 O O . ARG A 1 81 ? -21.292 -0.336 29.321 1.00 65.06 81 ARG A O 1
ATOM 645 N N . ARG A 1 82 ? -22.328 -0.260 27.336 1.00 65.31 82 ARG A N 1
ATOM 646 C CA . ARG A 1 82 ? -22.847 -1.649 27.370 1.00 65.31 82 ARG A CA 1
ATOM 647 C C . ARG A 1 82 ? -22.238 -2.587 26.320 1.00 65.31 82 ARG A C 1
ATOM 649 O O . ARG A 1 82 ? -22.633 -3.750 26.251 1.00 65.31 82 ARG A O 1
ATOM 656 N N . ARG A 1 83 ? -21.291 -2.126 25.497 1.00 67.00 83 ARG A N 1
ATOM 657 C CA . ARG A 1 83 ? -20.672 -2.936 24.430 1.00 67.00 83 ARG A CA 1
ATOM 658 C C . ARG A 1 83 ? -19.223 -3.301 24.736 1.00 67.00 83 ARG A C 1
ATOM 660 O O . ARG A 1 83 ? -18.543 -2.646 25.512 1.00 67.00 83 ARG A O 1
ATOM 667 N N . ARG A 1 84 ? -18.732 -4.358 24.071 1.00 69.62 84 ARG A N 1
ATOM 668 C CA . ARG A 1 84 ? -17.303 -4.718 24.045 1.00 69.62 84 ARG A CA 1
ATOM 669 C C . ARG A 1 84 ? -16.522 -3.615 23.331 1.00 69.62 84 ARG A C 1
ATOM 671 O O . ARG A 1 84 ? -16.445 -3.625 22.098 1.00 69.62 84 ARG A O 1
ATOM 678 N N . LEU A 1 85 ? -15.993 -2.682 24.112 1.00 79.12 85 LEU A N 1
ATOM 679 C CA . LEU A 1 85 ? -15.258 -1.525 23.630 1.00 79.12 85 LEU A CA 1
ATOM 680 C C . LEU A 1 85 ? -13.909 -1.939 23.012 1.00 79.12 85 LEU A C 1
ATOM 682 O O . LEU A 1 85 ? -13.279 -2.886 23.488 1.00 79.12 85 LEU A O 1
ATOM 686 N N . PRO A 1 86 ? -13.467 -1.276 21.929 1.00 78.62 86 PRO A N 1
ATOM 687 C CA . PRO A 1 86 ? -12.113 -1.457 21.417 1.00 78.62 86 PRO A CA 1
ATOM 688 C C . PRO A 1 86 ? -11.095 -0.966 22.448 1.00 78.62 86 PRO A C 1
ATOM 690 O O . PRO A 1 86 ? -11.327 0.059 23.075 1.00 78.62 86 PRO A O 1
ATOM 693 N N . VAL A 1 87 ? -9.987 -1.682 22.614 1.00 81.94 87 VAL A N 1
ATOM 694 C CA . VAL A 1 87 ? -8.967 -1.400 23.639 1.00 81.94 87 VAL A CA 1
ATOM 695 C C . VAL A 1 87 ? -7.735 -0.731 23.027 1.00 81.94 87 VAL A C 1
ATOM 697 O O . VAL A 1 87 ? -6.990 -0.045 23.719 1.00 81.94 87 VAL A O 1
ATOM 700 N N . HIS A 1 88 ? -7.515 -0.921 21.723 1.00 84.88 88 HIS A N 1
ATOM 701 C CA . HIS A 1 88 ? -6.291 -0.483 21.065 1.00 84.88 88 HIS A CA 1
ATOM 702 C C . HIS A 1 88 ? -6.516 -0.083 19.598 1.00 84.88 88 HIS A C 1
ATOM 704 O O . HIS A 1 88 ? -7.449 -0.557 18.942 1.00 84.88 88 HIS A O 1
ATOM 710 N N . ALA A 1 89 ? -5.642 0.782 19.078 1.00 89.44 89 ALA A N 1
ATOM 711 C CA . ALA A 1 89 ? -5.569 1.156 17.671 1.00 89.44 89 ALA A CA 1
ATOM 712 C C . ALA A 1 89 ? -4.314 0.535 17.042 1.00 89.44 89 ALA A C 1
ATOM 714 O O . ALA A 1 89 ? -3.199 0.894 17.390 1.00 89.44 89 ALA A O 1
ATOM 715 N N . GLU A 1 90 ? -4.497 -0.374 16.090 1.00 89.69 90 GLU A N 1
ATOM 716 C CA . GLU A 1 90 ? -3.418 -1.168 15.495 1.00 89.69 90 GLU A CA 1
ATOM 717 C C . GLU A 1 90 ? -3.244 -0.812 14.012 1.00 89.69 90 GLU A C 1
ATOM 719 O O . GLU A 1 90 ? -4.230 -0.662 13.277 1.00 89.69 90 GLU A O 1
ATOM 724 N N . LYS A 1 91 ? -1.992 -0.708 13.547 1.00 88.94 91 LYS A N 1
ATOM 725 C CA . LYS A 1 91 ? -1.682 -0.516 12.125 1.00 88.94 91 LYS A CA 1
ATOM 726 C C . LYS A 1 91 ? -1.786 -1.850 11.386 1.00 88.94 91 LYS A C 1
ATOM 728 O O . LYS A 1 91 ? -0.959 -2.740 11.548 1.00 88.94 91 LYS A O 1
ATOM 733 N N . CYS A 1 92 ? -2.796 -1.976 10.536 1.00 87.25 92 CYS A N 1
ATOM 734 C CA . CYS A 1 92 ? -3.045 -3.189 9.773 1.00 87.25 92 CYS A CA 1
ATOM 735 C C . CYS A 1 92 ? -2.133 -3.294 8.541 1.00 87.25 92 CYS A C 1
ATOM 737 O O . CYS A 1 92 ? -1.674 -2.294 7.986 1.00 87.25 92 CYS A O 1
ATOM 739 N N . ARG A 1 93 ? -1.951 -4.523 8.043 1.00 83.69 93 ARG A N 1
ATOM 740 C CA . ARG A 1 93 ? -1.208 -4.832 6.808 1.00 83.69 93 ARG A CA 1
ATOM 741 C C . ARG A 1 93 ? -1.788 -4.176 5.548 1.00 83.69 93 ARG A C 1
ATOM 743 O O . ARG A 1 93 ? -1.071 -4.022 4.569 1.00 83.69 93 ARG A O 1
ATOM 750 N N . CYS A 1 94 ? -3.051 -3.745 5.576 1.00 82.44 94 CYS A N 1
ATOM 751 C CA . CYS A 1 94 ? -3.649 -2.945 4.502 1.00 82.44 94 CYS A CA 1
ATOM 752 C C . CYS A 1 94 ? -3.220 -1.465 4.518 1.00 82.44 94 CYS A C 1
ATOM 754 O O . CYS A 1 94 ? -3.728 -0.676 3.729 1.00 82.44 94 CYS A O 1
ATOM 756 N N . GLY A 1 95 ? -2.348 -1.054 5.445 1.00 83.38 95 GLY A N 1
ATOM 757 C CA . GLY A 1 95 ? -1.854 0.320 5.557 1.00 83.38 95 GLY A CA 1
ATOM 758 C C . GLY A 1 95 ? -2.767 1.277 6.332 1.00 83.38 95 GLY A C 1
ATOM 759 O O . GLY A 1 95 ? -2.386 2.426 6.548 1.00 83.38 95 GLY A O 1
ATOM 760 N N . TYR A 1 96 ? -3.935 0.819 6.790 1.00 89.81 96 TYR A N 1
ATOM 761 C CA . TYR A 1 96 ? -4.856 1.602 7.617 1.00 89.81 96 TYR A CA 1
ATOM 762 C C . TYR A 1 96 ? -4.761 1.219 9.093 1.00 89.81 96 TYR A C 1
ATOM 764 O O . TYR A 1 96 ? -4.419 0.091 9.447 1.00 89.81 96 TYR A O 1
ATOM 772 N N . TRP A 1 97 ? -5.118 2.161 9.958 1.00 91.69 97 TRP A N 1
ATOM 773 C CA . TRP A 1 97 ? -5.316 1.924 11.380 1.00 91.69 97 TRP A CA 1
ATOM 774 C C . TRP A 1 97 ? -6.717 1.378 11.620 1.00 91.69 97 TRP A C 1
ATOM 776 O O . TRP A 1 97 ? -7.692 1.869 11.044 1.00 91.69 97 TRP A O 1
ATOM 786 N N . HIS A 1 98 ? -6.815 0.369 12.472 1.00 91.44 98 HIS A N 1
ATOM 787 C CA . HIS A 1 98 ? -8.070 -0.253 12.864 1.00 91.44 98 HIS A CA 1
ATOM 788 C C . HIS A 1 98 ? -8.163 -0.330 14.378 1.00 91.44 98 HIS A C 1
ATOM 790 O O . HIS A 1 98 ? -7.167 -0.532 15.067 1.00 91.44 98 HIS A O 1
ATOM 796 N N . LEU A 1 99 ? -9.38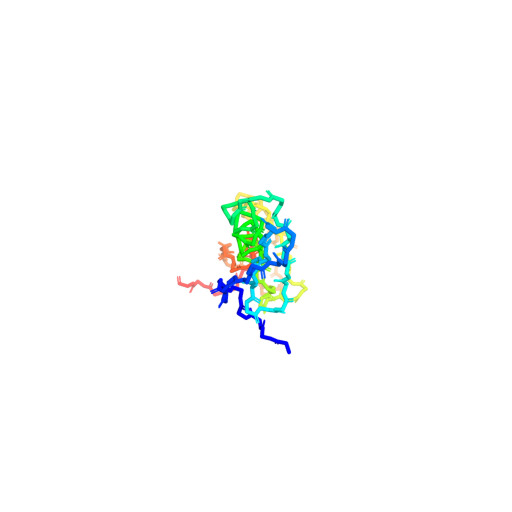3 -0.229 14.890 1.00 89.69 99 LEU A N 1
ATOM 797 C CA . LEU A 1 99 ? -9.645 -0.475 16.299 1.00 89.69 99 LEU A CA 1
ATOM 798 C C . LEU A 1 99 ? -9.740 -1.980 16.553 1.00 89.69 99 LEU A C 1
ATOM 800 O O . LEU A 1 99 ? -10.412 -2.708 15.816 1.00 89.69 99 LEU A O 1
ATOM 804 N N . THR A 1 100 ? -9.048 -2.445 17.585 1.00 83.88 100 THR A N 1
ATOM 805 C CA . THR A 1 100 ? -8.984 -3.845 17.998 1.00 83.88 100 THR A CA 1
ATOM 806 C C . THR A 1 100 ? -9.371 -3.991 19.462 1.00 83.88 100 THR A C 1
ATOM 808 O O . THR A 1 100 ? -9.301 -3.046 20.246 1.00 83.88 100 THR A O 1
ATOM 811 N N . LYS A 1 101 ? -9.817 -5.192 19.827 1.00 78.25 101 LYS A N 1
ATOM 812 C CA . LYS A 1 101 ? -10.131 -5.562 21.214 1.00 78.25 101 LYS A CA 1
ATOM 813 C C . LYS A 1 101 ? -8.963 -6.260 21.910 1.00 78.25 101 LYS A C 1
ATOM 815 O O . LYS A 1 101 ? -8.988 -6.391 23.124 1.00 78.25 101 LYS A O 1
ATOM 820 N N . ASN A 1 102 ? -7.967 -6.694 21.144 1.00 66.75 102 ASN A N 1
ATOM 821 C CA . ASN A 1 102 ? -6.809 -7.400 21.667 1.00 66.75 102 ASN A CA 1
ATOM 822 C C . ASN A 1 102 ? -5.667 -6.397 21.816 1.00 66.75 102 ASN A C 1
ATOM 824 O O . ASN A 1 102 ? -5.315 -5.738 20.838 1.00 66.75 102 ASN A O 1
ATOM 828 N N . ALA A 1 103 ? -5.106 -6.286 23.018 1.00 56.22 103 ALA A N 1
ATOM 829 C CA . ALA A 1 103 ? -3.763 -5.750 23.171 1.00 56.22 103 ALA A CA 1
ATOM 830 C C . ALA A 1 103 ? -2.808 -6.824 22.633 1.00 56.22 103 ALA A C 1
ATOM 832 O O . ALA A 1 103 ? -2.798 -7.942 23.146 1.00 56.22 103 ALA A O 1
ATOM 833 N N . THR A 1 104 ? -2.139 -6.528 21.522 1.00 52.09 104 THR A N 1
ATOM 834 C CA . THR A 1 104 ? -1.007 -7.323 21.024 1.00 52.09 104 THR A CA 1
ATOM 835 C C . THR A 1 104 ? 0.197 -7.161 21.925 1.00 52.09 104 THR A C 1
ATOM 837 O O . THR A 1 104 ? 0.425 -6.006 22.351 1.00 52.09 104 THR A O 1
#

Organism: NCBI:txid2951408

Foldseek 3Di:
DDLDFDWPAKDADPQQWIWTATPVGDIAIDPNDPVVRVVVSVVVSVVSVPQQDDFPDPPFDWAQDQVVQVVVQVVCVVPPPDDLGFDGWDQTSSRTIGGHSDDD

pLDDT: mean 83.26, std 9.99, range [52.09, 94.56]

Secondary structure (DSSP, 8-state):
------EEEEEE-TTS-EEEEETTS-EEEESS-HHHHHHHHHHHHHHHHTSPPPPSSTTS--BSSHHHHHHHHHHHHHH-TTS----EEEE-TTSSEEEESS--

Radius of gyration: 22.2 Å; chains: 1; bounding box: 40×26×64 Å